Protein AF-A0A212D665-F1 (afdb_monomer_lite)

Sequence (110 aa):
HPKTKAFVIHGGSNGIYEAIYHRIPIVGLPLFADQPHNNIHTKAQEAAVRLDLETMSTRDLLNALKEEMEEYVQSSGENGIVVFSLGSMVSNMSEERANVIASALAQIPQ

Organism: Cervus elaphus hippelaphus (NCBI:txid46360)

Radius of gyration: 13.18 Å; chains: 1; bounding box: 32×28×32 Å

Secondary structure (DSSP, 8-state):
-TTEEEEEE---HHHHHHHHHTT--EEE---STTHHHHHHHHHTTT-EEE--TTT--HHHHHHHHHHHHHHHHTTS-S--EEEEE-GGGGGG--HHHHHHHHHHHTTS--

Foldseek 3Di:
DLQAAEEEEQQDQVSLVVCVVSVHAYEHEHDDDCSVVSQVVVVVVVRYDYDYLVPDALVNVLVRSCVSRVVVVVPDPDDGDYHYDYDPCVVVDDPVSVCRPVSNVVPDDD

InterPro domains:
  IPR002213 UDP-glucuronosyl/UDP-glucosyltransferase [PF00201] (1-67)
  IPR050271 UDP-glycosyltransferase [PTHR48043] (1-70)

Structure (mmCIF, N/CA/C/O backbone):
data_AF-A0A212D665-F1
#
_entry.id   AF-A0A212D665-F1
#
loop_
_atom_site.group_PDB
_atom_site.id
_atom_site.type_symbol
_atom_site.label_atom_id
_atom_site.label_alt_id
_atom_site.label_comp_id
_atom_site.label_asym_id
_atom_site.label_entity_id
_atom_site.label_seq_id
_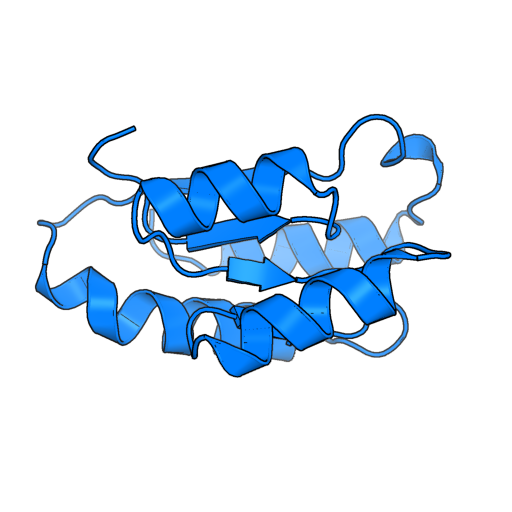atom_site.pdbx_PDB_ins_code
_atom_site.Cartn_x
_atom_site.Cartn_y
_atom_site.Cartn_z
_atom_site.occupancy
_atom_site.B_iso_or_equiv
_atom_site.auth_seq_id
_atom_site.auth_comp_id
_atom_site.auth_asym_id
_atom_site.auth_atom_id
_atom_site.pdbx_PDB_model_num
ATOM 1 N N . HIS A 1 1 ? -2.716 -9.048 12.881 1.00 75.50 1 HIS A N 1
ATOM 2 C CA . HIS A 1 1 ? -3.047 -8.524 14.230 1.00 75.50 1 HIS A CA 1
ATOM 3 C C . HIS A 1 1 ? -4.561 -8.294 14.291 1.00 75.50 1 HIS A C 1
ATOM 5 O O . HIS A 1 1 ? -5.102 -7.922 13.260 1.00 75.50 1 HIS A O 1
ATOM 11 N N . PRO A 1 2 ? -5.276 -8.478 15.421 1.00 75.25 2 PRO A N 1
ATOM 12 C CA . PRO A 1 2 ? -6.747 -8.360 15.454 1.00 75.25 2 PRO A CA 1
ATOM 13 C C . PRO A 1 2 ? -7.304 -6.987 15.043 1.00 75.25 2 PRO A C 1
ATOM 15 O O . PRO A 1 2 ? -8.455 -6.880 14.644 1.00 75.25 2 PRO A O 1
ATOM 18 N N . LYS A 1 3 ? -6.481 -5.934 15.131 1.00 76.31 3 LYS A N 1
ATOM 19 C CA . LYS A 1 3 ? -6.830 -4.569 14.700 1.00 76.31 3 LYS A CA 1
ATOM 20 C C . LYS A 1 3 ? -6.452 -4.244 13.247 1.00 76.31 3 LYS A C 1
ATOM 22 O O . LYS A 1 3 ? -6.536 -3.084 12.861 1.00 76.31 3 LYS A O 1
ATOM 27 N N . THR A 1 4 ? -5.966 -5.209 12.465 1.00 75.75 4 THR A N 1
ATOM 28 C CA . THR A 1 4 ? -5.630 -4.969 11.053 1.00 75.75 4 THR A CA 1
ATOM 29 C C . THR A 1 4 ? -6.902 -4.656 10.260 1.00 75.75 4 THR A C 1
ATOM 31 O O . THR A 1 4 ? -7.908 -5.337 10.443 1.00 75.75 4 THR A O 1
ATOM 34 N N . LYS A 1 5 ? -6.857 -3.617 9.417 1.00 75.56 5 LYS A N 1
ATOM 35 C CA . LYS A 1 5 ? -8.017 -3.073 8.687 1.00 75.56 5 LYS A CA 1
ATOM 36 C C . LYS A 1 5 ? -7.961 -3.176 7.188 1.00 75.56 5 LYS A C 1
ATOM 38 O O . LYS A 1 5 ? -8.985 -3.404 6.567 1.00 75.56 5 LYS A O 1
ATOM 43 N N . ALA A 1 6 ? -6.772 -3.039 6.644 1.00 79.44 6 ALA A N 1
ATOM 44 C CA . ALA A 1 6 ? -6.519 -3.267 5.243 1.00 79.44 6 ALA A CA 1
ATOM 45 C C . ALA A 1 6 ? -5.106 -3.816 5.115 1.00 79.44 6 ALA A C 1
ATOM 47 O O . ALA A 1 6 ? -4.225 -3.512 5.936 1.00 79.44 6 ALA A O 1
ATOM 48 N N . PHE A 1 7 ? -4.900 -4.625 4.085 1.00 80.00 7 PHE A N 1
ATOM 49 C CA . PHE A 1 7 ? -3.591 -5.116 3.714 1.00 80.00 7 PHE A CA 1
ATOM 50 C C . PHE A 1 7 ? -3.250 -4.640 2.305 1.00 80.00 7 PHE A C 1
ATOM 52 O O . PHE A 1 7 ? -3.856 -5.060 1.323 1.00 80.00 7 PHE A O 1
ATOM 59 N N . VAL A 1 8 ? -2.261 -3.755 2.203 1.00 83.44 8 VAL A N 1
ATOM 60 C CA . VAL A 1 8 ? -1.730 -3.317 0.915 1.00 83.44 8 VAL A CA 1
ATOM 61 C C . VAL A 1 8 ? -0.585 -4.239 0.515 1.00 83.44 8 VAL A C 1
ATOM 63 O O . VAL A 1 8 ? 0.436 -4.305 1.210 1.00 83.44 8 VAL A O 1
ATOM 66 N N . ILE A 1 9 ? -0.755 -4.968 -0.588 1.00 81.25 9 ILE A N 1
ATOM 67 C CA . ILE A 1 9 ? 0.183 -6.014 -1.009 1.00 81.25 9 ILE A CA 1
ATOM 68 C C . ILE A 1 9 ? 0.502 -5.949 -2.492 1.00 81.25 9 ILE A C 1
ATOM 70 O O . ILE A 1 9 ? -0.332 -5.624 -3.328 1.00 81.25 9 ILE A O 1
ATOM 74 N N . HIS A 1 10 ? 1.704 -6.387 -2.832 1.00 77.06 10 HIS A N 1
ATOM 75 C CA . HIS A 1 10 ? 2.162 -6.514 -4.214 1.00 77.06 10 HIS A CA 1
ATOM 76 C C . HIS A 1 10 ? 1.603 -7.730 -4.983 1.00 77.06 10 HIS A C 1
ATOM 78 O O . HIS A 1 10 ? 1.926 -7.920 -6.148 1.00 77.06 10 HIS A O 1
ATOM 84 N N . GLY A 1 11 ? 0.768 -8.570 -4.362 1.00 69.50 11 GLY A N 1
ATOM 85 C CA . GLY A 1 11 ? 0.165 -9.739 -5.022 1.00 69.50 11 GLY A CA 1
ATOM 86 C C . GLY A 1 11 ? 0.981 -11.038 -4.941 1.00 69.50 11 GLY A C 1
ATOM 87 O O . GLY A 1 11 ? 0.763 -11.954 -5.735 1.00 69.50 11 GLY A O 1
ATOM 88 N N . GLY A 1 12 ? 1.914 -11.143 -3.987 1.00 71.81 12 GLY A N 1
ATOM 89 C CA . GLY A 1 12 ? 2.542 -12.421 -3.637 1.00 71.81 12 GLY A CA 1
ATOM 90 C C . GLY A 1 12 ? 1.533 -13.392 -3.006 1.00 71.81 12 GLY A C 1
ATOM 91 O O . GLY A 1 12 ? 0.766 -13.003 -2.123 1.00 71.81 12 GLY A O 1
ATOM 92 N N . SER A 1 13 ? 1.549 -14.661 -3.425 1.00 71.62 13 SER A N 1
ATOM 93 C CA . SER A 1 13 ? 0.506 -15.646 -3.090 1.00 71.62 13 SER A CA 1
ATOM 94 C C . SER A 1 13 ? 0.297 -15.847 -1.587 1.00 71.62 13 SER A C 1
ATOM 96 O O . SER A 1 13 ? -0.842 -15.900 -1.136 1.00 71.62 13 SER A O 1
ATOM 98 N N . ASN A 1 14 ? 1.368 -15.892 -0.788 1.00 74.19 14 ASN A N 1
ATOM 99 C CA . ASN A 1 14 ? 1.258 -16.081 0.665 1.00 74.19 14 ASN A CA 1
ATOM 100 C C . ASN A 1 14 ? 0.512 -14.925 1.348 1.00 74.19 14 ASN A C 1
ATOM 102 O O . ASN A 1 14 ? -0.364 -15.170 2.169 1.00 74.19 14 ASN A O 1
ATOM 106 N N . GLY A 1 15 ? 0.803 -13.679 0.960 1.00 73.38 15 GLY A N 1
ATOM 107 C CA . GLY A 1 15 ? 0.123 -12.507 1.518 1.00 73.38 15 GLY A CA 1
ATOM 108 C C . GLY A 1 15 ? -1.363 -12.470 1.158 1.00 73.38 15 GLY A C 1
ATOM 109 O O . GLY A 1 15 ? -2.184 -12.096 1.991 1.00 73.38 15 GLY A O 1
ATOM 110 N N . ILE A 1 16 ? -1.718 -12.927 -0.051 1.00 74.94 16 ILE A N 1
ATOM 111 C CA . ILE A 1 16 ? -3.119 -13.091 -0.469 1.00 74.94 16 ILE A CA 1
ATOM 112 C C . ILE A 1 16 ? -3.818 -14.149 0.398 1.00 74.94 16 ILE A C 1
ATOM 114 O O . ILE A 1 16 ? -4.894 -13.884 0.930 1.00 74.94 16 ILE A O 1
ATOM 118 N N . TYR A 1 17 ? -3.208 -15.325 0.587 1.00 75.19 17 TYR A N 1
ATOM 119 C CA . TYR A 1 17 ? -3.794 -16.385 1.416 1.00 75.19 17 TYR A CA 1
ATOM 120 C C . TYR A 1 17 ? -3.981 -15.959 2.874 1.00 75.19 17 TYR A C 1
ATOM 122 O O . TYR A 1 17 ? -5.028 -16.233 3.456 1.00 75.19 17 TYR A O 1
ATOM 130 N N . GLU A 1 18 ? -3.003 -15.268 3.461 1.00 75.25 18 GLU A N 1
ATOM 131 C CA . GLU A 1 18 ? -3.091 -14.750 4.830 1.00 75.25 18 GLU A CA 1
ATOM 132 C C . GLU A 1 18 ? -4.229 -13.734 4.983 1.00 75.25 18 GLU A C 1
ATOM 134 O O . GLU A 1 18 ? -4.994 -13.796 5.949 1.00 75.25 18 GLU A O 1
ATOM 139 N N . ALA A 1 19 ? -4.370 -12.827 4.015 1.00 78.06 19 ALA A N 1
ATOM 140 C CA . ALA A 1 19 ? -5.434 -11.834 4.005 1.00 78.06 19 ALA A CA 1
ATOM 141 C C . ALA A 1 19 ? -6.820 -12.481 3.888 1.00 78.06 19 ALA A C 1
ATOM 143 O O . ALA A 1 19 ? -7.704 -12.175 4.686 1.00 78.06 19 ALA A O 1
ATOM 144 N N . ILE A 1 20 ? -6.994 -13.437 2.969 1.00 76.69 20 ILE A N 1
ATOM 145 C CA . ILE A 1 20 ? -8.258 -14.170 2.811 1.00 76.69 20 ILE A CA 1
ATOM 146 C C . ILE A 1 20 ? -8.581 -14.968 4.078 1.00 76.69 20 ILE A C 1
ATOM 148 O O . ILE A 1 20 ? -9.702 -14.898 4.584 1.00 76.69 20 ILE A O 1
ATOM 152 N N . TYR A 1 21 ? -7.603 -15.695 4.628 1.00 78.25 21 TYR A N 1
ATOM 153 C CA . TYR A 1 21 ? -7.784 -16.507 5.834 1.00 78.25 21 TYR A CA 1
ATOM 154 C C . TYR A 1 21 ? -8.274 -15.670 7.020 1.00 78.25 21 TYR A C 1
ATOM 156 O O . TYR A 1 21 ? -9.176 -16.080 7.754 1.00 78.25 21 TYR A O 1
ATOM 164 N N . HIS A 1 22 ? -7.716 -14.471 7.188 1.00 80.06 22 HIS A N 1
ATOM 165 C CA . HIS A 1 22 ? -8.109 -13.550 8.249 1.00 80.06 22 HIS A CA 1
ATOM 166 C C . HIS A 1 22 ? -9.281 -12.635 7.888 1.00 80.06 22 HIS A C 1
ATOM 168 O O . HIS A 1 22 ? -9.683 -11.842 8.740 1.00 80.06 22 HIS A O 1
ATOM 174 N N . ARG A 1 23 ? -9.842 -12.761 6.676 1.00 79.31 23 ARG A N 1
ATOM 175 C CA . ARG A 1 23 ? -10.848 -11.849 6.120 1.00 79.31 23 ARG A CA 1
ATOM 176 C C . ARG A 1 23 ? -10.402 -10.403 6.301 1.00 79.31 23 ARG A C 1
ATOM 178 O O . ARG A 1 23 ? -11.037 -9.639 7.016 1.00 79.31 23 ARG A O 1
ATOM 185 N N . ILE A 1 24 ? -9.251 -10.056 5.749 1.00 79.62 24 ILE A N 1
ATOM 186 C CA . ILE A 1 24 ? -8.752 -8.686 5.733 1.00 79.62 24 ILE A CA 1
ATOM 187 C C . ILE A 1 24 ? -8.880 -8.168 4.301 1.00 79.62 24 ILE A C 1
ATOM 189 O O . ILE A 1 24 ? -8.367 -8.833 3.401 1.00 79.62 24 ILE A O 1
ATOM 193 N N . PRO A 1 25 ? -9.511 -7.002 4.096 1.00 80.25 25 PRO A N 1
ATOM 194 C CA . PRO A 1 25 ? -9.555 -6.321 2.809 1.00 80.25 25 PRO A CA 1
ATOM 195 C C . PRO A 1 25 ? -8.175 -6.115 2.185 1.00 80.25 25 PRO A C 1
ATOM 197 O O . PRO A 1 25 ? -7.215 -5.773 2.888 1.00 80.25 25 PRO A O 1
ATOM 200 N N . ILE A 1 26 ? -8.069 -6.296 0.868 1.00 83.12 26 ILE A N 1
ATOM 201 C CA . ILE A 1 26 ? -6.792 -6.251 0.151 1.00 83.12 26 ILE A CA 1
ATOM 202 C C . ILE A 1 26 ? -6.765 -5.084 -0.835 1.00 83.12 26 ILE A C 1
ATOM 204 O O . ILE A 1 26 ? -7.588 -4.996 -1.737 1.00 83.12 26 ILE A O 1
ATOM 208 N N . VAL A 1 27 ? -5.728 -4.250 -0.757 1.00 84.50 27 VAL A N 1
ATOM 209 C CA . VAL A 1 27 ? -5.385 -3.322 -1.845 1.00 84.50 27 VAL A CA 1
ATOM 210 C C . VAL A 1 27 ? -4.162 -3.866 -2.578 1.00 84.50 27 VAL A C 1
ATOM 212 O O . VAL A 1 27 ? -3.040 -3.856 -2.073 1.00 84.50 27 VAL A O 1
ATOM 215 N N . GLY A 1 28 ? -4.385 -4.387 -3.779 1.00 82.94 28 GLY A N 1
ATOM 216 C CA . GLY A 1 28 ? -3.363 -4.961 -4.643 1.00 82.94 28 GLY A CA 1
ATOM 217 C C . GLY A 1 28 ? -2.607 -3.898 -5.440 1.00 82.94 28 GLY A C 1
ATOM 218 O O . GLY A 1 28 ? -3.194 -3.221 -6.283 1.00 82.94 28 GLY A O 1
ATOM 219 N N . LEU A 1 29 ? -1.291 -3.827 -5.239 1.00 79.38 29 LEU A N 1
ATOM 220 C CA . LEU A 1 29 ? -0.329 -2.994 -5.967 1.00 79.38 29 LEU A CA 1
ATOM 221 C C . LEU A 1 29 ? 0.688 -3.876 -6.713 1.00 79.38 29 LEU A C 1
ATOM 223 O O . LEU A 1 29 ? 1.835 -3.987 -6.278 1.00 79.38 29 LEU A O 1
ATOM 227 N N . PRO A 1 30 ? 0.290 -4.561 -7.799 1.00 74.06 30 PRO A N 1
ATOM 228 C CA . PRO A 1 30 ? 1.189 -5.439 -8.534 1.00 74.06 30 PRO A CA 1
ATOM 229 C C . PRO A 1 30 ? 2.364 -4.647 -9.111 1.00 74.06 30 PRO A C 1
ATOM 231 O O . PRO A 1 30 ? 2.177 -3.658 -9.813 1.00 74.06 30 PRO A O 1
ATOM 234 N N . LEU A 1 31 ? 3.569 -5.119 -8.810 1.00 68.69 31 LEU A N 1
ATOM 235 C CA . LEU A 1 31 ? 4.830 -4.574 -9.283 1.00 68.69 31 LEU A CA 1
ATOM 236 C C . LEU A 1 31 ? 5.175 -5.143 -10.670 1.00 68.69 31 LEU A C 1
ATOM 238 O O . LEU A 1 31 ? 5.368 -4.341 -11.570 1.00 68.69 31 LEU A O 1
ATOM 242 N N . PHE A 1 32 ? 5.209 -6.475 -10.878 1.00 61.06 32 PHE A N 1
ATOM 243 C CA . PHE A 1 32 ? 5.515 -7.121 -12.182 1.00 61.06 32 PHE A CA 1
ATOM 244 C C . PHE A 1 32 ? 5.045 -8.604 -12.273 1.00 61.06 32 PHE A C 1
ATOM 246 O O . PHE A 1 32 ? 4.711 -9.224 -11.267 1.00 61.06 32 PHE A O 1
ATOM 253 N N . ALA A 1 33 ? 5.094 -9.193 -13.482 1.00 59.66 33 ALA A N 1
ATOM 254 C CA . ALA A 1 33 ? 4.988 -10.636 -13.795 1.00 59.66 33 ALA A CA 1
ATOM 255 C C . ALA A 1 33 ? 3.617 -11.329 -13.581 1.00 59.66 33 ALA A C 1
ATOM 257 O O . ALA A 1 33 ? 2.668 -11.025 -14.298 1.00 59.66 33 ALA A O 1
ATOM 258 N N . ASP A 1 34 ? 3.522 -12.314 -12.685 1.00 54.03 34 ASP A N 1
ATOM 259 C CA . ASP A 1 34 ? 2.358 -13.181 -12.406 1.00 54.03 34 ASP A CA 1
ATOM 260 C C . ASP A 1 34 ? 1.323 -12.536 -11.463 1.00 54.03 34 ASP A C 1
ATOM 262 O O . ASP A 1 34 ? 0.161 -12.942 -11.389 1.00 54.03 34 ASP A O 1
ATOM 266 N N . GLN A 1 35 ? 1.726 -11.456 -10.801 1.00 53.06 35 GLN A N 1
ATOM 267 C CA . GLN A 1 35 ? 0.937 -10.686 -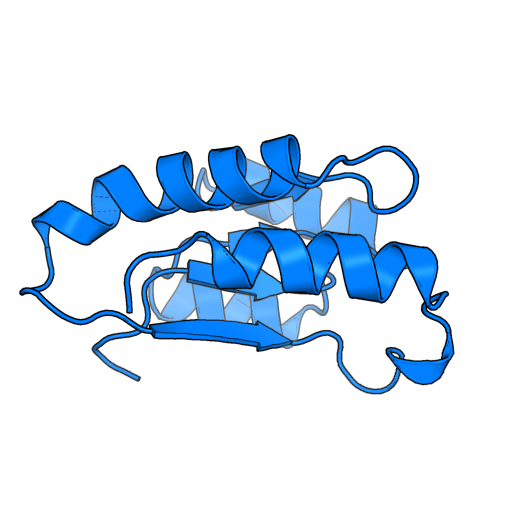9.837 1.00 53.06 35 GLN A CA 1
ATOM 268 C C . GLN A 1 35 ? -0.398 -10.142 -10.390 1.00 53.06 35 GLN A C 1
ATOM 270 O O . GLN A 1 35 ? -1.399 -10.173 -9.666 1.00 53.06 35 GLN A O 1
ATOM 275 N N . PRO A 1 36 ? -0.495 -9.695 -11.662 1.00 58.66 36 PRO A N 1
ATOM 276 C CA . PRO A 1 36 ? -1.767 -9.357 -12.283 1.00 58.66 36 PRO A CA 1
ATOM 277 C C . PRO A 1 36 ? -2.780 -10.503 -12.255 1.00 58.66 36 PRO A C 1
ATOM 279 O O . PRO A 1 36 ? -3.966 -10.240 -12.078 1.00 58.66 36 PRO A O 1
ATOM 282 N N . HIS A 1 37 ? -2.322 -11.747 -12.430 1.00 55.84 37 HIS A N 1
ATOM 283 C CA . HIS A 1 37 ? -3.166 -12.941 -12.480 1.00 55.84 37 HIS A CA 1
ATOM 284 C C . HIS A 1 37 ? -3.635 -13.367 -11.084 1.00 55.84 37 HIS A C 1
ATOM 286 O O . HIS A 1 37 ? -4.811 -13.695 -10.908 1.00 55.84 37 HIS A O 1
ATOM 292 N N . ASN A 1 38 ? -2.750 -13.280 -10.084 1.00 57.59 38 ASN A N 1
ATOM 293 C CA . ASN A 1 38 ? -3.083 -13.592 -8.691 1.00 57.59 38 ASN A CA 1
ATOM 294 C C . ASN A 1 38 ? -4.163 -12.642 -8.149 1.00 57.59 38 ASN A C 1
ATOM 296 O O . ASN A 1 38 ? -5.148 -13.098 -7.577 1.00 57.59 38 ASN A O 1
ATOM 300 N N . ASN A 1 39 ? -4.050 -11.338 -8.428 1.00 56.00 39 ASN A N 1
ATOM 301 C CA . ASN A 1 39 ? -5.037 -10.348 -7.980 1.00 56.00 39 ASN A CA 1
ATOM 302 C C . ASN A 1 39 ? -6.411 -10.485 -8.671 1.00 56.00 39 ASN A C 1
ATOM 304 O O . ASN A 1 39 ? -7.417 -10.042 -8.117 1.00 56.00 39 ASN A O 1
ATOM 308 N N . ILE A 1 40 ? -6.486 -11.096 -9.863 1.00 54.03 40 ILE A N 1
ATOM 309 C CA . ILE A 1 40 ? -7.767 -11.375 -10.541 1.00 54.03 40 ILE A CA 1
ATOM 310 C C . ILE A 1 40 ? -8.573 -12.429 -9.769 1.00 54.03 40 ILE A C 1
ATOM 312 O O . ILE A 1 40 ? -9.788 -12.287 -9.647 1.00 54.03 40 ILE A O 1
ATOM 316 N N . HIS A 1 41 ? -7.912 -13.445 -9.202 1.00 53.00 41 HIS A N 1
ATOM 317 C CA . HIS A 1 41 ? -8.589 -14.456 -8.382 1.00 53.00 41 HIS A CA 1
ATOM 318 C C . HIS A 1 41 ? -9.097 -13.860 -7.064 1.00 53.00 41 HIS A C 1
ATOM 320 O O . HIS A 1 41 ? -10.184 -14.208 -6.614 1.00 53.00 41 HIS A O 1
ATOM 326 N N . THR A 1 42 ? -8.368 -12.902 -6.491 1.00 52.75 42 THR A N 1
ATOM 327 C CA . THR A 1 42 ? -8.779 -12.186 -5.278 1.00 52.75 42 THR A CA 1
ATOM 328 C C . THR A 1 42 ? -9.988 -11.277 -5.516 1.00 52.75 42 THR A C 1
ATOM 330 O O . THR A 1 42 ? -10.893 -11.237 -4.688 1.00 52.75 42 THR A O 1
ATOM 333 N N . LYS A 1 43 ? -10.066 -10.618 -6.685 1.00 53.44 43 LYS A N 1
ATOM 334 C CA . LYS A 1 43 ? -11.250 -9.841 -7.104 1.00 53.44 43 LYS A CA 1
ATOM 335 C C . LYS A 1 43 ? -12.502 -10.704 -7.264 1.00 53.44 43 LYS A C 1
ATOM 337 O O . LYS A 1 43 ? -13.598 -10.243 -6.968 1.00 53.44 43 LYS A O 1
ATOM 342 N N . ALA A 1 44 ? -12.347 -11.952 -7.710 1.00 50.28 44 ALA A N 1
ATOM 343 C CA . ALA A 1 44 ? -13.458 -12.899 -7.830 1.00 50.28 44 ALA A CA 1
ATOM 344 C C . ALA A 1 44 ? -14.030 -13.339 -6.467 1.00 50.28 44 ALA A C 1
ATOM 346 O O . ALA A 1 44 ? -15.116 -13.907 -6.425 1.00 50.28 44 ALA A O 1
ATOM 347 N N . GLN A 1 45 ? -13.319 -13.069 -5.365 1.00 53.72 45 GLN A N 1
ATOM 348 C CA . GLN A 1 45 ? -13.791 -13.286 -3.996 1.00 53.72 45 GLN A CA 1
ATOM 349 C C . GLN A 1 45 ? -14.250 -11.988 -3.303 1.00 53.72 45 GLN A C 1
ATOM 351 O O . GLN A 1 45 ? -14.361 -11.979 -2.082 1.00 53.72 45 GLN A O 1
ATOM 356 N N . GLU A 1 46 ? -14.479 -10.907 -4.063 1.00 58.44 46 GLU A N 1
ATOM 357 C CA . GLU A 1 46 ? -14.973 -9.588 -3.606 1.00 58.44 46 GLU A CA 1
ATOM 358 C C . GLU A 1 46 ? -14.089 -8.849 -2.581 1.00 58.44 46 GLU A C 1
ATOM 360 O O . GLU A 1 46 ? -14.416 -7.741 -2.186 1.00 58.44 46 GLU A O 1
ATOM 365 N N . ALA A 1 47 ? -12.934 -9.398 -2.200 1.00 61.19 47 ALA A N 1
ATOM 366 C CA . ALA A 1 47 ? -12.106 -8.880 -1.107 1.00 61.19 47 ALA A CA 1
ATOM 367 C C . ALA A 1 47 ? -10.858 -8.101 -1.571 1.00 61.19 47 ALA A C 1
ATOM 369 O O . ALA A 1 47 ? -9.862 -8.062 -0.840 1.00 61.19 47 ALA A O 1
ATOM 370 N N . ALA A 1 48 ? -10.847 -7.571 -2.805 1.00 70.00 48 ALA A N 1
ATOM 371 C CA . ALA A 1 48 ? -9.679 -6.851 -3.313 1.00 70.00 48 ALA A CA 1
ATOM 372 C C . ALA A 1 48 ? -9.946 -5.750 -4.356 1.00 70.00 48 ALA A C 1
ATOM 374 O O . ALA A 1 48 ? -10.410 -6.017 -5.472 1.00 70.00 48 ALA A O 1
ATOM 375 N N . VAL A 1 49 ? -9.448 -4.543 -4.082 1.00 78.44 49 VAL A N 1
ATOM 376 C CA . VAL A 1 49 ? -9.203 -3.492 -5.080 1.00 78.44 49 VAL A CA 1
ATOM 377 C C . VAL A 1 49 ? -7.791 -3.631 -5.644 1.00 78.44 49 VAL A C 1
ATOM 379 O O . VAL A 1 49 ? -6.821 -3.829 -4.920 1.00 78.44 49 VAL A O 1
ATOM 382 N N . ARG A 1 50 ? -7.644 -3.500 -6.966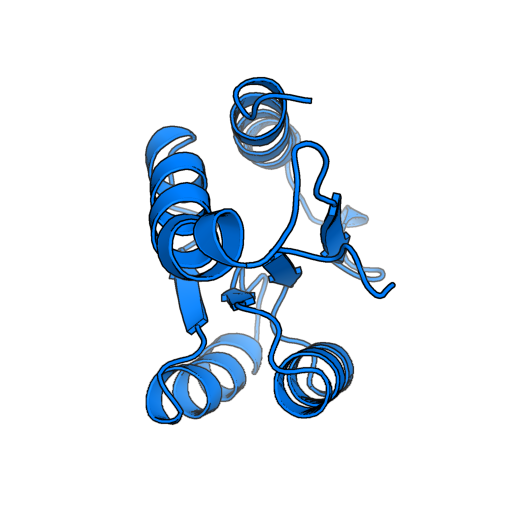 1.00 79.56 50 ARG A N 1
ATOM 383 C CA . ARG A 1 50 ? -6.338 -3.469 -7.639 1.00 79.56 50 ARG A CA 1
ATOM 384 C C . ARG A 1 50 ? -6.099 -2.081 -8.210 1.00 79.56 50 ARG A C 1
ATOM 386 O O . ARG A 1 50 ? -6.904 -1.626 -9.020 1.00 79.56 50 ARG A O 1
ATOM 393 N N . LEU A 1 51 ? -4.966 -1.485 -7.860 1.00 82.38 51 LEU A N 1
ATOM 394 C CA . LEU A 1 51 ? -4.482 -0.245 -8.456 1.00 82.38 51 LEU A CA 1
ATOM 395 C C . LEU A 1 51 ? -3.273 -0.529 -9.343 1.00 82.38 51 LEU A C 1
ATOM 397 O O . LEU A 1 51 ? -2.556 -1.512 -9.154 1.00 82.38 51 LEU A O 1
ATOM 401 N N . ASP A 1 52 ? -3.074 0.322 -10.339 1.00 82.19 52 ASP A N 1
ATOM 402 C CA . ASP A 1 52 ? -1.904 0.271 -11.203 1.00 82.19 52 ASP A CA 1
ATOM 403 C C . ASP A 1 52 ? -0.847 1.238 -10.667 1.00 82.19 52 ASP A C 1
ATOM 405 O O . ASP A 1 52 ? -1.061 2.446 -10.634 1.00 82.19 52 ASP A O 1
ATOM 409 N N . LEU A 1 53 ? 0.294 0.704 -10.238 1.00 77.56 53 LEU A N 1
ATOM 410 C CA . LEU A 1 53 ? 1.407 1.486 -9.699 1.00 77.56 53 LEU A CA 1
ATOM 411 C C . LEU A 1 53 ? 1.992 2.495 -10.691 1.00 77.56 53 LEU A C 1
ATOM 413 O O . LEU A 1 53 ? 2.656 3.436 -10.258 1.00 77.56 53 LEU A O 1
ATOM 417 N N . GLU A 1 54 ? 1.803 2.294 -11.995 1.00 78.44 54 GLU A N 1
ATOM 418 C CA . GLU A 1 54 ? 2.329 3.196 -13.017 1.00 78.44 54 GLU A CA 1
ATOM 419 C C . GLU A 1 54 ? 1.425 4.402 -13.244 1.00 78.44 54 GLU A C 1
ATOM 421 O O . GLU A 1 54 ? 1.916 5.473 -13.596 1.00 78.44 54 GLU A O 1
ATOM 426 N N . THR A 1 55 ? 0.117 4.243 -13.034 1.00 83.38 55 THR A N 1
ATOM 427 C CA . THR A 1 55 ? -0.869 5.279 -13.368 1.00 83.38 55 THR A CA 1
ATOM 428 C C . THR A 1 55 ? -1.615 5.830 -12.161 1.00 83.38 55 THR A C 1
ATOM 430 O O . THR A 1 55 ? -2.311 6.834 -12.300 1.00 83.38 55 THR A O 1
ATOM 433 N N . MET A 1 56 ? -1.532 5.182 -10.996 1.00 86.44 56 MET A N 1
ATOM 434 C CA . MET A 1 56 ? -2.277 5.611 -9.816 1.00 86.44 56 MET A CA 1
ATOM 435 C C . MET A 1 56 ? -1.750 6.934 -9.263 1.00 86.44 56 MET A C 1
ATOM 437 O O . MET A 1 56 ? -0.549 7.176 -9.153 1.00 86.44 56 MET A O 1
ATOM 441 N N . SER A 1 57 ? -2.682 7.766 -8.824 1.00 89.94 57 SER A N 1
ATOM 442 C CA . SER A 1 57 ? -2.423 8.939 -8.007 1.00 89.94 57 SER A CA 1
ATOM 443 C C . SER A 1 57 ? -2.557 8.619 -6.517 1.00 89.94 57 SER A C 1
ATOM 445 O O . SER A 1 57 ? -3.113 7.601 -6.101 1.00 89.94 57 SER A O 1
ATOM 447 N N . THR A 1 58 ? -2.128 9.561 -5.678 1.00 86.00 58 THR A N 1
ATOM 448 C CA . THR A 1 58 ? -2.349 9.511 -4.226 1.00 86.00 58 THR A CA 1
ATOM 449 C C . THR A 1 58 ? -3.831 9.368 -3.866 1.00 86.00 58 THR A C 1
ATOM 451 O O . THR A 1 58 ? -4.166 8.700 -2.890 1.00 86.00 58 THR A O 1
ATOM 454 N N . ARG A 1 59 ? -4.729 9.981 -4.652 1.00 87.81 59 ARG A N 1
ATOM 455 C CA . ARG A 1 59 ? -6.178 9.923 -4.409 1.00 87.81 59 ARG A CA 1
ATOM 456 C C . ARG A 1 59 ? -6.739 8.536 -4.675 1.00 87.81 59 ARG A C 1
ATOM 458 O O . ARG A 1 59 ? -7.609 8.107 -3.932 1.00 87.81 59 ARG A O 1
ATOM 465 N N . ASP A 1 60 ? -6.218 7.837 -5.677 1.00 88.00 60 ASP A N 1
ATOM 466 C CA . ASP A 1 60 ? -6.687 6.495 -6.020 1.00 88.00 60 ASP A CA 1
ATOM 467 C C . ASP A 1 60 ? -6.377 5.506 -4.892 1.00 88.00 60 ASP A C 1
ATOM 469 O O . ASP A 1 60 ? -7.251 4.751 -4.475 1.00 88.00 60 ASP A O 1
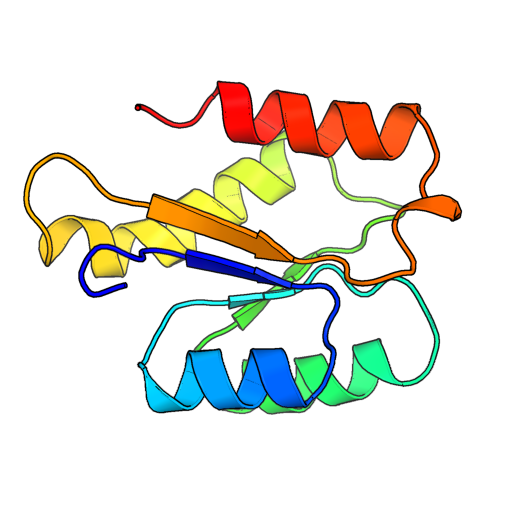ATOM 473 N N . LEU A 1 61 ? -5.171 5.584 -4.313 1.00 85.31 61 LEU A N 1
ATOM 474 C CA . LEU A 1 61 ? -4.807 4.787 -3.139 1.00 85.31 61 LEU A CA 1
ATOM 475 C C . LEU A 1 61 ? -5.625 5.163 -1.899 1.00 85.31 61 LEU A C 1
ATOM 477 O O . LEU A 1 61 ? -6.077 4.280 -1.173 1.00 85.31 61 LEU A O 1
ATOM 481 N N . LEU A 1 62 ? -5.851 6.458 -1.663 1.00 84.44 62 LEU A N 1
ATOM 482 C CA . LEU A 1 62 ? -6.674 6.912 -0.543 1.00 84.44 62 LEU A CA 1
ATOM 483 C C . LEU A 1 62 ? -8.126 6.431 -0.668 1.00 84.44 62 LEU A C 1
ATOM 485 O O . LEU A 1 62 ? -8.711 6.016 0.327 1.00 84.44 62 LEU A O 1
ATOM 489 N N . ASN A 1 63 ? -8.702 6.486 -1.868 1.00 85.50 63 ASN A N 1
ATOM 490 C CA . ASN A 1 63 ? -10.070 6.045 -2.121 1.00 85.50 63 ASN A CA 1
ATOM 491 C C . ASN A 1 63 ? -10.195 4.529 -1.975 1.00 85.50 63 ASN A C 1
ATOM 493 O O . ASN A 1 63 ? -11.076 4.085 -1.254 1.00 85.50 63 ASN A O 1
ATOM 497 N N . ALA A 1 64 ? -9.268 3.753 -2.547 1.00 83.31 64 ALA A N 1
ATOM 498 C CA . ALA A 1 64 ? -9.251 2.300 -2.382 1.00 83.31 64 ALA A CA 1
ATOM 499 C C . ALA A 1 64 ? -9.158 1.894 -0.905 1.00 83.31 64 ALA A C 1
ATOM 501 O O . ALA A 1 64 ? -9.872 1.007 -0.454 1.00 83.31 64 ALA A O 1
ATOM 502 N N . LEU A 1 65 ? -8.304 2.572 -0.130 1.00 79.31 65 LEU A N 1
ATOM 503 C CA . LEU A 1 65 ? -8.214 2.333 1.306 1.00 79.31 65 LEU A CA 1
ATOM 504 C C . LEU A 1 65 ? -9.500 2.731 2.026 1.00 79.31 65 LEU A C 1
ATOM 506 O O . LEU A 1 65 ? -9.927 1.992 2.897 1.00 79.31 65 LEU A O 1
ATOM 510 N N . LYS A 1 66 ? -10.134 3.853 1.678 1.00 78.25 66 LYS A N 1
ATOM 511 C CA . LYS A 1 66 ? -11.402 4.269 2.293 1.00 78.25 66 LYS A CA 1
ATOM 512 C C . LYS A 1 66 ? -12.548 3.314 1.983 1.00 78.25 66 LYS A C 1
ATOM 514 O O . LYS A 1 66 ? -13.244 2.952 2.916 1.00 78.25 66 LYS A O 1
ATOM 519 N N . GLU A 1 67 ? -12.713 2.895 0.732 1.00 75.50 67 GLU A N 1
ATOM 520 C CA . GLU A 1 67 ? -13.756 1.946 0.319 1.00 75.50 67 GLU A CA 1
ATOM 521 C C . GLU A 1 67 ? -13.609 0.614 1.069 1.00 75.50 67 GLU A C 1
ATOM 523 O O . GLU A 1 67 ? -14.549 0.154 1.710 1.00 75.50 67 GLU A O 1
ATOM 528 N N . GLU A 1 68 ? -12.400 0.047 1.087 1.00 72.00 68 GLU A N 1
ATOM 529 C CA . GLU A 1 68 ? -12.110 -1.219 1.777 1.00 72.00 68 GLU A CA 1
ATOM 530 C C . GLU A 1 68 ? -12.155 -1.081 3.310 1.00 72.00 68 GLU A C 1
ATOM 532 O O . GLU A 1 68 ? -12.510 -2.009 4.040 1.00 72.00 68 GLU A O 1
ATOM 537 N N . MET A 1 69 ? -11.793 0.094 3.835 1.00 66.62 69 MET A N 1
ATOM 538 C CA . MET A 1 69 ? -11.876 0.372 5.264 1.00 66.62 69 MET A CA 1
ATOM 539 C C . MET A 1 69 ? -13.298 0.708 5.711 1.00 66.62 69 MET A C 1
ATOM 541 O O . MET A 1 69 ? -13.595 0.427 6.861 1.00 66.62 69 MET A O 1
ATOM 545 N N . GLU A 1 70 ? -14.187 1.271 4.890 1.00 63.78 70 GLU A N 1
ATOM 546 C CA . GLU A 1 70 ? -15.531 1.703 5.314 1.00 63.78 70 GLU A CA 1
ATOM 547 C C . GLU A 1 70 ? -16.387 0.538 5.835 1.00 63.78 70 GLU A C 1
ATOM 549 O O . GLU A 1 70 ? -17.019 0.679 6.887 1.00 63.78 70 GLU A O 1
ATOM 554 N N . GLU A 1 71 ? -16.327 -0.640 5.203 1.00 56.06 71 GLU A N 1
ATOM 555 C CA . GLU A 1 71 ? -16.979 -1.854 5.723 1.00 56.06 71 GLU A CA 1
ATOM 556 C C . GLU A 1 71 ? -16.373 -2.326 7.059 1.00 56.06 71 GLU A C 1
ATOM 558 O O . GLU A 1 71 ? -17.075 -2.837 7.935 1.00 56.06 71 GLU A O 1
ATOM 563 N N . TYR A 1 72 ? -15.070 -2.117 7.268 1.00 54.75 72 TYR A N 1
ATOM 564 C CA . TYR A 1 72 ? -14.353 -2.584 8.460 1.00 54.75 72 TYR A CA 1
ATOM 565 C C . TYR A 1 72 ? -14.263 -1.554 9.593 1.00 54.75 72 TYR A C 1
ATOM 567 O O . TYR A 1 72 ? -14.082 -1.939 10.750 1.00 54.75 72 TYR A O 1
ATOM 575 N N . VAL A 1 73 ? -14.372 -0.258 9.319 1.00 50.16 73 VAL A N 1
ATOM 576 C CA . VAL A 1 73 ? -14.319 0.834 10.304 1.00 50.16 73 VAL A CA 1
ATOM 577 C C . VAL A 1 73 ? -15.544 0.785 11.216 1.00 50.16 73 VAL A C 1
ATOM 579 O O . VAL A 1 73 ? -15.442 1.138 12.384 1.00 50.16 73 VAL A O 1
ATOM 582 N N . GLN A 1 74 ? -16.663 0.220 10.753 1.00 51.00 74 GLN A N 1
ATOM 583 C CA . GLN A 1 74 ? -17.827 -0.037 11.605 1.00 51.00 74 GLN A CA 1
ATOM 584 C C . GLN A 1 74 ? -17.605 -1.176 12.624 1.00 51.00 74 GLN A C 1
ATOM 586 O O . GLN A 1 74 ? -18.336 -1.257 13.609 1.00 51.00 74 GLN A O 1
ATOM 591 N N . SER A 1 75 ? -16.605 -2.052 12.426 1.00 50.66 75 SER A N 1
ATOM 592 C CA . SER A 1 75 ? -16.414 -3.275 13.231 1.00 50.66 75 SER A CA 1
ATOM 593 C C . SER A 1 75 ? -15.263 -3.232 14.244 1.00 50.66 75 SER A C 1
ATOM 595 O O . SER A 1 75 ? -15.196 -4.082 15.131 1.00 50.66 75 SER A O 1
ATOM 597 N N . SER A 1 76 ? -14.356 -2.252 14.172 1.00 49.03 76 SER A N 1
ATOM 598 C CA . SER A 1 76 ? -13.401 -1.981 15.262 1.00 49.03 76 SER A CA 1
ATOM 599 C C . SER A 1 76 ? -13.682 -0.639 15.897 1.00 49.03 76 SER A C 1
ATOM 601 O O . SER A 1 76 ? -14.027 0.301 15.196 1.00 49.03 76 SER A O 1
ATOM 603 N N . GLY A 1 77 ? -13.364 -0.499 17.178 1.00 56.69 77 GLY A N 1
ATOM 604 C CA . GLY A 1 77 ? -13.227 0.820 17.791 1.00 56.69 77 GLY A CA 1
ATOM 605 C C . GLY A 1 77 ? -12.164 1.720 17.134 1.00 56.69 77 GLY A C 1
ATOM 606 O O . GLY A 1 77 ? -11.604 1.410 16.086 1.00 56.69 77 GLY A O 1
ATOM 607 N N . GLU A 1 78 ? -11.858 2.818 17.818 1.00 59.81 78 GLU A N 1
ATOM 608 C CA . GLU A 1 78 ? -11.251 4.044 17.269 1.00 59.81 78 GLU A CA 1
ATOM 609 C C . GLU A 1 78 ? -9.903 3.892 16.532 1.00 59.81 78 GLU A C 1
ATOM 611 O O . GLU A 1 78 ? -9.634 4.694 15.647 1.00 59.81 78 GLU A O 1
ATOM 616 N N . ASN A 1 79 ? -9.089 2.860 16.810 1.00 67.69 79 ASN A N 1
ATOM 617 C CA . ASN A 1 79 ? -7.719 2.748 16.274 1.00 67.69 79 ASN A CA 1
ATOM 618 C C . ASN A 1 79 ? -7.490 1.428 15.507 1.00 67.69 79 ASN A C 1
ATOM 620 O O . ASN A 1 79 ? -7.466 0.345 16.111 1.00 67.69 79 ASN A O 1
ATOM 624 N N . GLY A 1 80 ? -7.279 1.518 14.190 1.00 68.25 80 GLY A N 1
ATOM 625 C CA . GLY A 1 80 ? -6.990 0.400 13.279 1.00 68.25 80 GLY A CA 1
ATOM 626 C C . GLY A 1 80 ? -5.565 0.433 12.712 1.00 68.25 80 GLY A C 1
ATOM 627 O O . GLY A 1 80 ? -4.890 1.450 12.775 1.00 68.25 80 GLY A O 1
ATOM 628 N N . ILE A 1 81 ? -5.084 -0.687 12.160 1.00 73.25 81 ILE A N 1
ATOM 629 C CA . ILE A 1 81 ? -3.747 -0.780 11.542 1.00 73.25 81 ILE A CA 1
ATOM 630 C C . ILE A 1 81 ? -3.890 -1.110 10.056 1.00 73.25 81 ILE A C 1
ATOM 632 O O . ILE A 1 81 ? -4.476 -2.138 9.709 1.00 73.25 81 ILE A O 1
ATOM 636 N N . VAL A 1 82 ? -3.293 -0.297 9.185 1.00 76.19 82 VAL A N 1
ATOM 637 C CA . VAL A 1 82 ? -3.043 -0.662 7.783 1.00 76.19 82 VAL A CA 1
ATOM 638 C C . VAL A 1 82 ? -1.683 -1.347 7.709 1.00 76.19 82 VAL A C 1
ATOM 640 O O . VAL A 1 82 ? -0.678 -0.791 8.152 1.00 76.19 82 VAL A O 1
ATOM 643 N N . VAL A 1 83 ? -1.644 -2.572 7.186 1.00 77.38 83 VAL A N 1
ATOM 644 C CA . VAL A 1 83 ? -0.386 -3.300 6.971 1.00 77.38 83 VAL A CA 1
ATOM 645 C C . VAL A 1 83 ? 0.027 -3.116 5.517 1.00 77.38 83 VAL A C 1
ATOM 647 O O . VAL A 1 83 ? -0.803 -3.217 4.619 1.00 77.38 83 VAL A O 1
ATOM 650 N N . PHE A 1 84 ? 1.308 -2.846 5.282 1.00 80.81 84 PHE A N 1
ATOM 651 C CA . PHE A 1 84 ? 1.855 -2.609 3.950 1.00 80.81 84 PHE A CA 1
ATOM 652 C C . PHE A 1 84 ? 3.037 -3.555 3.708 1.00 80.81 84 PHE A C 1
ATOM 654 O O . PHE A 1 84 ? 3.991 -3.554 4.485 1.00 80.81 84 PHE A O 1
ATOM 661 N N . SER A 1 85 ? 2.975 -4.386 2.660 1.00 78.75 85 SER A N 1
ATOM 662 C CA . SER A 1 85 ? 4.031 -5.360 2.339 1.00 78.75 85 SER A CA 1
ATOM 663 C C . SER A 1 85 ? 4.318 -5.460 0.836 1.00 78.75 85 SER A C 1
ATOM 665 O O . SER A 1 85 ? 3.549 -6.030 0.055 1.00 78.75 85 SER A O 1
ATOM 667 N N . LEU A 1 86 ? 5.488 -4.952 0.435 1.00 71.38 86 LEU A N 1
ATOM 668 C CA . LEU A 1 86 ? 6.015 -5.038 -0.939 1.00 71.38 86 LEU A CA 1
ATOM 669 C C . LEU A 1 86 ? 7.138 -6.077 -1.105 1.00 71.38 86 LEU A C 1
ATOM 671 O O . LEU A 1 86 ? 7.685 -6.234 -2.196 1.00 71.38 86 LEU A O 1
ATOM 675 N N . GLY A 1 87 ? 7.488 -6.794 -0.033 1.00 70.50 87 GLY A N 1
ATOM 676 C CA . GLY A 1 87 ? 8.541 -7.809 -0.048 1.00 70.50 87 GLY A CA 1
ATOM 677 C C . GLY A 1 87 ? 9.933 -7.258 -0.383 1.00 70.50 87 GLY A C 1
ATOM 678 O O . GLY A 1 87 ? 10.228 -6.078 -0.196 1.00 70.50 87 GLY A O 1
ATOM 679 N N . SER A 1 88 ? 10.806 -8.131 -0.892 1.00 65.25 88 SER A N 1
ATOM 680 C CA . SER A 1 88 ? 12.204 -7.813 -1.224 1.00 65.25 88 SER A CA 1
ATOM 681 C C . SER A 1 88 ? 12.370 -6.875 -2.423 1.00 65.25 88 SER A C 1
ATOM 683 O O . SER A 1 88 ? 13.489 -6.490 -2.737 1.00 65.25 88 SER A O 1
ATOM 685 N N . MET A 1 89 ? 11.280 -6.524 -3.109 1.00 62.59 89 MET A N 1
ATOM 686 C CA . MET A 1 89 ? 11.316 -5.813 -4.390 1.00 62.59 89 MET A CA 1
ATOM 687 C C . MET A 1 89 ? 11.076 -4.306 -4.257 1.00 62.59 89 MET A C 1
ATOM 689 O O . MET A 1 89 ? 11.028 -3.601 -5.264 1.00 62.59 89 MET A O 1
ATOM 693 N N . VAL A 1 90 ? 11.001 -3.790 -3.023 1.00 68.19 90 VAL A N 1
ATOM 694 C CA . VAL A 1 90 ? 10.979 -2.342 -2.748 1.00 68.19 90 VAL A CA 1
ATOM 695 C C . VAL A 1 90 ? 12.175 -1.615 -3.379 1.00 68.19 90 VAL A C 1
ATOM 697 O O . VAL A 1 90 ? 12.060 -0.453 -3.752 1.00 68.19 90 VAL A O 1
ATOM 700 N N . SER A 1 91 ? 13.298 -2.314 -3.577 1.00 68.81 91 SER A N 1
ATOM 701 C CA . SER A 1 91 ? 14.510 -1.790 -4.216 1.00 68.81 91 SER A CA 1
ATOM 702 C C . SER A 1 91 ? 14.318 -1.342 -5.667 1.00 68.81 91 SER A C 1
ATOM 704 O O . SER A 1 91 ? 15.139 -0.583 -6.170 1.00 68.81 91 SER A O 1
ATOM 706 N N . ASN A 1 92 ? 13.253 -1.792 -6.339 1.00 66.38 92 ASN A N 1
ATOM 707 C CA . ASN A 1 92 ? 12.954 -1.429 -7.728 1.00 66.38 92 ASN A CA 1
ATOM 708 C C . ASN A 1 92 ? 11.879 -0.331 -7.838 1.00 66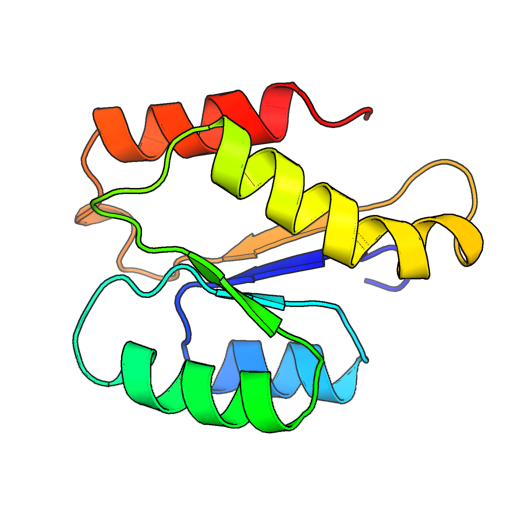.38 92 ASN A C 1
ATOM 710 O O . ASN A 1 92 ? 11.428 -0.017 -8.939 1.00 66.38 92 ASN A O 1
ATOM 714 N N . MET A 1 93 ? 11.440 0.243 -6.714 1.00 76.75 93 MET A N 1
ATOM 715 C CA . MET A 1 93 ? 10.461 1.328 -6.691 1.00 76.75 93 MET A CA 1
ATOM 716 C C . MET A 1 93 ? 11.159 2.680 -6.873 1.00 76.75 93 MET A C 1
ATOM 718 O O . MET A 1 93 ? 12.128 2.979 -6.180 1.00 76.75 93 MET A O 1
ATOM 722 N N . SER A 1 94 ? 10.661 3.512 -7.792 1.00 83.44 94 SER A N 1
ATOM 723 C CA . SER A 1 94 ? 11.159 4.884 -7.924 1.00 83.44 94 SER A CA 1
ATOM 724 C C . SER A 1 94 ? 10.754 5.736 -6.718 1.00 83.44 94 SER A C 1
ATOM 726 O O . SER A 1 94 ? 9.733 5.488 -6.073 1.00 83.44 94 SER A O 1
ATOM 728 N N . GLU A 1 95 ? 11.535 6.778 -6.437 1.00 83.88 95 GLU A N 1
ATOM 729 C CA . GLU A 1 95 ? 11.252 7.719 -5.348 1.00 83.88 95 GLU A CA 1
ATOM 730 C C . GLU A 1 95 ? 9.894 8.414 -5.528 1.00 83.88 95 GLU A C 1
ATOM 732 O O . GLU A 1 95 ? 9.131 8.559 -4.577 1.00 83.88 95 GLU A O 1
ATOM 737 N N . GLU A 1 96 ? 9.531 8.751 -6.767 1.00 83.38 96 GLU A N 1
ATOM 738 C CA . GLU A 1 96 ? 8.215 9.299 -7.104 1.00 83.38 96 GLU A CA 1
ATOM 739 C C . GLU A 1 96 ? 7.074 8.360 -6.676 1.00 83.38 96 GLU A C 1
ATOM 741 O O . GLU A 1 96 ? 6.130 8.789 -6.012 1.00 83.38 96 GLU A O 1
ATOM 746 N N . ARG A 1 97 ? 7.195 7.056 -6.963 1.00 82.31 97 ARG A N 1
ATOM 747 C CA . ARG A 1 97 ? 6.198 6.043 -6.573 1.00 82.31 97 ARG A CA 1
ATOM 748 C C . ARG A 1 97 ? 6.126 5.885 -5.053 1.00 82.31 97 ARG A C 1
ATOM 750 O O . ARG A 1 97 ? 5.034 5.818 -4.488 1.00 82.31 97 ARG A O 1
ATOM 757 N N . ALA A 1 98 ? 7.278 5.886 -4.381 1.00 83.25 98 ALA A N 1
ATOM 758 C CA . ALA A 1 98 ? 7.351 5.852 -2.923 1.00 83.25 98 ALA A CA 1
ATOM 759 C C . ALA A 1 98 ? 6.632 7.058 -2.293 1.00 83.25 98 ALA A C 1
ATOM 761 O O . ALA A 1 98 ? 5.864 6.901 -1.342 1.00 83.25 98 ALA A O 1
ATOM 762 N N . ASN A 1 99 ? 6.821 8.248 -2.869 1.00 86.62 99 ASN A N 1
ATOM 763 C CA . ASN A 1 99 ? 6.208 9.490 -2.408 1.00 86.62 99 ASN A CA 1
ATOM 764 C C . ASN A 1 99 ? 4.690 9.505 -2.603 1.00 86.62 99 ASN A C 1
ATOM 766 O O . ASN A 1 99 ? 3.976 9.997 -1.726 1.00 86.62 99 ASN A O 1
ATOM 770 N N . VAL A 1 100 ? 4.175 8.933 -3.697 1.00 86.94 100 VAL A N 1
ATOM 771 C CA . VAL A 1 100 ? 2.726 8.777 -3.909 1.00 86.94 100 VAL A CA 1
ATOM 772 C C . VAL A 1 100 ? 2.102 7.938 -2.790 1.00 86.94 100 VAL A C 1
ATOM 774 O O . VAL A 1 100 ? 1.087 8.346 -2.219 1.00 86.94 100 VAL A O 1
ATOM 777 N N . ILE A 1 101 ? 2.732 6.810 -2.439 1.00 83.69 101 ILE A N 1
ATOM 778 C CA . ILE A 1 101 ? 2.278 5.914 -1.364 1.00 83.69 101 ILE A CA 1
ATOM 779 C C . ILE A 1 101 ? 2.367 6.608 -0.002 1.00 83.69 101 ILE A C 1
ATOM 781 O O . ILE A 1 101 ? 1.384 6.638 0.739 1.00 83.69 101 ILE A O 1
ATOM 785 N N . ALA A 1 102 ? 3.518 7.203 0.322 1.00 84.56 102 ALA A N 1
ATOM 786 C CA . ALA A 1 102 ? 3.728 7.891 1.594 1.00 84.56 102 ALA A CA 1
ATOM 787 C C . ALA A 1 102 ? 2.721 9.036 1.793 1.00 84.56 102 ALA A C 1
ATOM 789 O O . ALA A 1 102 ? 2.135 9.170 2.866 1.00 84.56 102 ALA A O 1
ATOM 790 N N . SER A 1 103 ? 2.454 9.807 0.735 1.00 85.69 103 SER A N 1
ATOM 791 C CA . SER A 1 103 ? 1.483 10.905 0.761 1.00 85.69 103 SER A CA 1
ATOM 792 C C . SER A 1 103 ? 0.051 10.424 0.991 1.00 85.69 103 SER A C 1
ATOM 794 O O . SER A 1 103 ? -0.741 11.149 1.592 1.00 85.69 103 SER A O 1
ATOM 796 N N . ALA A 1 104 ? -0.305 9.225 0.516 1.00 83.81 104 ALA A N 1
ATOM 797 C CA . ALA A 1 104 ? -1.632 8.653 0.736 1.00 83.81 104 ALA A CA 1
ATOM 798 C C . ALA A 1 104 ? -1.781 8.187 2.187 1.00 83.81 104 ALA A C 1
ATOM 800 O O . ALA A 1 104 ? -2.760 8.528 2.845 1.00 83.81 104 ALA A O 1
ATOM 801 N N . LEU A 1 105 ? -0.777 7.472 2.706 1.00 80.12 105 LEU A N 1
ATOM 802 C CA . LEU A 1 105 ? -0.769 6.973 4.082 1.00 80.12 105 LEU A CA 1
ATOM 803 C C . LEU A 1 105 ? -0.764 8.113 5.113 1.00 80.12 105 LEU A C 1
ATOM 805 O O . LEU A 1 105 ? -1.432 8.006 6.136 1.00 80.12 105 LEU A O 1
ATOM 809 N N . ALA A 1 106 ? -0.083 9.227 4.824 1.00 81.81 106 ALA A N 1
ATOM 810 C CA . ALA A 1 106 ? -0.060 10.410 5.687 1.00 81.81 106 ALA A CA 1
ATOM 811 C C . ALA A 1 106 ? -1.428 11.109 5.828 1.00 81.81 106 ALA A C 1
ATOM 813 O O . ALA A 1 106 ? -1.625 11.884 6.760 1.00 81.81 106 ALA A O 1
ATOM 814 N N . GLN A 1 107 ? -2.368 10.856 4.910 1.00 79.31 107 GLN A N 1
ATOM 815 C CA . GLN A 1 107 ? -3.723 11.420 4.944 1.00 79.31 107 GLN A CA 1
ATOM 816 C C . GLN A 1 107 ? -4.725 10.537 5.700 1.00 79.31 107 GLN A C 1
ATOM 818 O O . GLN A 1 107 ? -5.881 10.932 5.863 1.00 79.31 107 GLN A O 1
ATOM 823 N N . ILE A 1 108 ? -4.312 9.347 6.145 1.00 72.31 108 ILE A N 1
ATOM 824 C CA . ILE A 1 108 ? -5.167 8.441 6.912 1.00 72.31 108 ILE A CA 1
ATOM 825 C C . ILE A 1 108 ? -5.131 8.875 8.385 1.00 72.31 108 ILE A C 1
ATOM 827 O O . ILE A 1 108 ? -4.033 9.035 8.930 1.00 72.31 108 ILE A O 1
ATOM 831 N N . PRO A 1 109 ? -6.296 9.063 9.036 1.00 67.00 109 PRO A N 1
ATOM 832 C CA . PRO A 1 109 ? -6.362 9.331 10.472 1.00 67.00 109 PRO A CA 1
ATOM 833 C C . PRO A 1 109 ? -5.603 8.254 11.264 1.00 67.00 109 PRO A C 1
ATOM 835 O O . PRO A 1 109 ? -5.770 7.067 10.981 1.00 67.00 109 PRO A O 1
ATOM 838 N N . GLN A 1 110 ? -4.754 8.674 12.208 1.00 54.47 110 GLN A N 1
ATOM 839 C CA . GLN A 1 110 ? -3.960 7.790 13.077 1.00 54.47 110 GLN A CA 1
ATOM 840 C C . GLN A 1 110 ? -4.724 7.412 14.343 1.00 54.47 110 GLN A C 1
ATOM 842 O O . GLN A 1 110 ? -5.358 8.329 14.913 1.00 54.47 110 GLN A O 1
#

pLDDT: mean 72.64, std 11.16, range [49.03, 89.94]

=== Feature glossary ===
Feature key, reading from the visual/contextual features back to the raw sequence:

Rendered structure images. Six rendered views show the 3D structure from the faces of a cube — i.e. along ±x, ±y, ±z. Rendering representation is drawn randomly per protein from cartoon (secondary-structure ribbons), sticks (backbone bonds), or molecular surface; coloring is either N→C rainbow (blue at the N-terminus through red at the C-terminus) or one color per chain.

Contact-map, Ramachandran, and PAE plots. The contact map is a binary N×N matrix image: pixel (i, j) is dark where Cα_i and Cα_j are within 8 Å and |i−j|>4. Because the |i−j|>4 filter removes local helical contacts, off-diagonal stripes parallel to the main diagonal indicate parallel β-sheets; stripes perpendicular to it indicate antiparallel β-sheets. The Ramachandran plot scatters every residue's (φ, ψ) pair against the sterically allowed regions. The PAE heatmap renders the predicted-aligned-error matrix.

InterPro / GO / CATH / organism. Database cross-references. InterPro integrates a dozen domain/family signature databases into unified entries with residue-range hits. GO terms attach function/process/location labels with evidence codes. CATH codes position the fold in a four-level structural taxonomy. Organism is the NCBI-taxonomy species name.

Nearest PDB structures. The Foldseek neighbor list gives the closest experimentally determined structures in the PDB, ranked by structural alignment. TM-score near 1 means near-identical fold; near 0.3 means only rough topology match. This is how one finds what a novel AlphaFold prediction most resembles in the solved-structure universe.

Predicted aligned error. PAE(i, j) answers: if I align the predicted and true structures on residue i, how far off (in Å) do I expect residue j to be? A block-diagonal PAE matrix with low values on the blocks and high values off-diagonal is the signature of a multi-domain protein with confidently predicted domains but uncertain inter-domain orientation.

Solvent-accessible surface area. Accessible surface area quantifies burial. A residue with SASA near zero is packed into the hydrophobic core; one with SASA >100 Å² sits on the surface. Computed here via the Shrake–Rupley numerical algorithm with a 1.4 Å probe.

B-factor. B-factor (Debye–Waller factor) reflects atomic displacement in the crystal lattice. It is an experimental observable (units Å²), not a prediction; low values mean the atom is pinned down, high values mean it moves or is heterogeneous across the crystal.

pLDDT. For AlphaFold models, the B-factor field carries pLDDT — the model's own estimate of local accuracy on a 0–100 scale. Regions with pLDDT<50 should be treated as essentially unmodeled; they often correspond to intrinsically disordered segments.

Backbone torsions (φ/ψ). φ (phi) and ψ (psi) are the two rotatable backbone dihedrals per residue: φ is the C(i-1)–N–Cα–C torsion, ψ is the N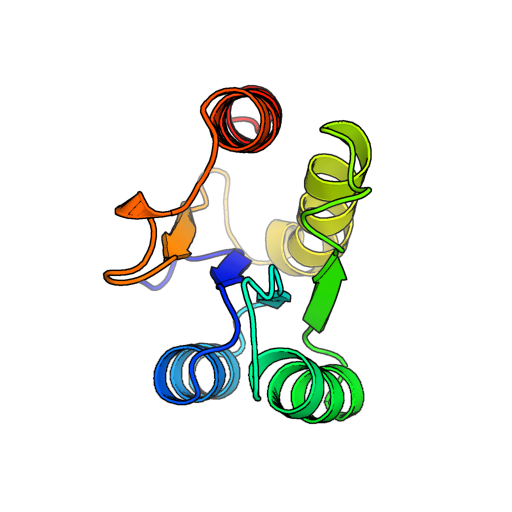–Cα–C–N(i+1) torsion, both in degrees on (−180°, 180°]. α-helical residues cluster near (−60°, −45°); β-strand residues near (−120°, +130°). A Ramachandran plot is simply a scatter of (φ, ψ) for every residue.

Radius of gyration, Cα contacts, bounding box. Radius of gyration (Rg) is the root-mean-square distance of Cα atoms from their centroid — a single number for overall size and compactness. A globular domain of N residues has Rg ≈ 2.2·N^0.38 Å; an extended or disordered chain has a much larger Rg. The Cα contact count is the number of residue pairs whose Cα atoms are within 8 Å and are more than four positions apart in sequence — a standard proxy for tertiary packing density. The bounding box is the smallest axis-aligned box enclosing all Cα atoms.

Secondary structure (3-state, P-SEA). Three-state secondary structure (P-SEA) collapses the eight DSSP classes into helix (a), strand (b), and coil (c). P-SEA assigns these from Cα geometry alone — distances and angles — without requiring backbone oxygens, so it works on any Cα trace.

Secondary structure (8-state, DSSP). DSSP 8-state secondary structure assigns each residue one of H (α-helix), G (3₁₀-helix), I (π-helix), E (extended β-strand), B (isolated β-bridge), T (hydrogen-bonded turn), S (bend), or '-' (coil). The assignment is computed from backbone hydrogen-bond geometry via the Kabsch–Sander algorithm.

Foldseek 3Di. A 3Di character summarizes, for each residue, the relative orientation of the Cα frame of its nearest spatial neighbor. Because it encodes fold topology rather than chemistry, 3Di alignments detect remote structural similarity that sequence alignment misses.

mmCIF coordinates. The mmCIF block holds the 3D Cartesian coordinates of each backbone atom (N, Cα, C, O) in ångströms. mmCIF is the PDB's canonical archive format — a tagged-loop text representation of the atomic model.

Sequence. Sequence gives the chain of amino acids in standard one-letter code (A=alanine, C=cysteine, …, Y=tyrosine), read N→C. It is the only feature that is directly encoded by the gene; all structural features are derived from the folded form of this sequence.